Protein 6F5X (pdb70)

Secondary structure (DSSP, 8-state):
-TTHHHHHHHHHHHHHHHHHHHHHHHHHHHHHHHHHHHHHHHHHHHHHHHHHHHHHHHHHHHHHHHHHHHHHHTT-

Foldseek 3Di:
DVVPVVVVVVVVVVVVVVVVVVVVVVVVVVVVVVVVVVVVVVVVVVVVVVVVVVVVVVVVVVVVVVVVCVVVVVVD

Structure (mmCIF, N/CA/C/O backbone):
data_6F5X
#
_entry.id   6F5X
#
_cell.length_a   28.640
_cell.length_b   39.380
_cell.length_c   165.770
_cell.angle_alpha   90.00
_cell.angle_beta   90.00
_cell.angle_gamma   90.00
#
_symmetry.space_group_name_H-M   'I 2 2 2'
#
loop_
_entity.id
_entity.type
_entity.pdbx_description
1 polymer 'Synaptonemal complex protein 1'
2 non-polymer 'IODIDE ION'
3 non-polymer 'TRIETHYLENE GLYCOL'
4 water water
#
loop_
_atom_site.group_PDB
_atom_site.id
_atom_site.type_symbol
_atom_site.label_atom_id
_atom_site.label_alt_id
_atom_site.label_comp_id
_atom_site.label_asym_id
_atom_site.label_entity_id
_atom_site.label_seq_id
_atom_site.pdbx_PDB_ins_code
_atom_site.Cartn_x
_atom_site.Cartn_y
_atom_site.Cartn_z
_atom_site.occupancy
_atom_site.B_iso_or_equiv
_atom_site.auth_seq_id
_atom_site.auth_comp_id
_atom_site.auth_asym_id
_atom_site.auth_atom_id
_atom_site.pdbx_PDB_model_num
ATOM 1 N N . GLY A 1 1 ? 16.792 32.215 -13.094 1.00 86.16 98 GLY A N 1
ATOM 2 C CA . GLY A 1 1 ? 16.297 31.265 -12.117 1.00 87.84 98 GLY A CA 1
ATOM 3 C C . GLY A 1 1 ? 16.551 29.847 -12.561 1.00 95.90 98 GLY A C 1
ATOM 4 O O . GLY A 1 1 ? 15.713 28.967 -12.378 1.00 86.63 98 GLY A O 1
ATOM 5 N N . SER A 1 2 ? 17.720 29.633 -13.162 1.00 85.05 99 SER A N 1
ATOM 6 C CA . SER A 1 2 ? 18.145 28.309 -13.598 1.00 86.39 99 SER A CA 1
ATOM 7 C C . SER A 1 2 ? 18.768 27.484 -12.473 1.00 83.01 99 SER A C 1
ATOM 8 O O . SER A 1 2 ? 19.275 26.379 -12.718 1.00 74.55 99 SER A O 1
ATOM 11 N N . MET A 1 3 ? 18.730 28.004 -11.247 1.00 69.52 100 MET A N 1
ATOM 12 C CA . MET A 1 3 ? 19.319 27.362 -10.084 1.00 60.10 100 MET A CA 1
ATOM 13 C C . MET A 1 3 ? 18.409 27.432 -8.877 1.00 62.53 100 MET A C 1
ATOM 14 O O . MET A 1 3 ? 18.885 27.536 -7.738 1.00 43.69 100 MET A O 1
ATOM 19 N N . GLY A 1 4 ? 17.099 27.384 -9.104 1.00 46.12 101 GLY A N 1
ATOM 20 C CA . GLY A 1 4 ? 16.185 27.268 -7.991 1.00 47.15 101 GLY A CA 1
ATOM 21 C C . GLY A 1 4 ? 16.512 26.093 -7.089 1.00 34.62 101 GLY A C 1
ATOM 22 O O . GLY A 1 4 ? 16.487 26.222 -5.866 1.00 36.36 101 GLY A O 1
ATOM 23 N N . LEU A 1 5 ? 16.848 24.929 -7.676 1.00 37.29 102 LEU A N 1
ATOM 24 C CA . LEU A 1 5 ? 17.154 23.781 -6.814 1.00 42.32 102 LEU A CA 1
ATOM 25 C C . LEU A 1 5 ? 18.425 24.000 -6.003 1.00 32.33 102 LEU A C 1
ATOM 26 O O . LEU A 1 5 ? 18.501 23.548 -4.860 1.00 30.26 102 LEU A O 1
ATOM 31 N N . SER A 1 6 ? 19.420 24.704 -6.546 1.00 41.61 103 SER A N 1
ATOM 32 C CA . SER A 1 6 ? 20.583 24.996 -5.711 1.00 32.85 103 SER A CA 1
ATOM 33 C C . SER A 1 6 ? 20.205 25.869 -4.528 1.00 32.26 103 SER A C 1
ATOM 34 O O . SER A 1 6 ? 20.769 25.720 -3.443 1.00 36.98 103 SER A O 1
ATOM 37 N N . ARG A 1 7 ? 19.242 26.766 -4.707 1.00 33.98 104 ARG A N 1
ATOM 38 C CA . ARG A 1 7 ? 18.821 27.593 -3.585 1.00 35.26 104 ARG A CA 1
ATOM 39 C C . ARG A 1 7 ? 18.008 26.783 -2.578 1.00 30.03 104 ARG A C 1
ATOM 40 O O . ARG A 1 7 ? 18.169 26.949 -1.366 1.00 32.13 104 ARG A O 1
ATOM 48 N N . VAL A 1 8 ? 17.146 25.882 -3.054 1.00 28.77 105 VAL A N 1
ATOM 49 C CA . VAL A 1 8 ? 16.439 24.987 -2.138 1.00 26.94 105 VAL A CA 1
ATOM 50 C C . VAL A 1 8 ? 17.440 24.186 -1.323 1.00 26.53 105 VAL A C 1
ATOM 51 O O . VAL A 1 8 ? 17.352 24.089 -0.097 1.00 26.06 105 VAL A O 1
ATOM 55 N N . TYR A 1 9 ? 18.401 23.595 -2.016 1.00 27.45 106 TYR A N 1
ATOM 56 C CA . TYR A 1 9 ? 19.453 22.791 -1.413 1.00 30.68 106 TYR A CA 1
ATOM 57 C C . TYR A 1 9 ? 20.207 23.560 -0.333 1.00 30.66 106 TYR A C 1
ATOM 58 O O . TYR A 1 9 ? 20.335 23.100 0.807 1.00 27.40 106 TYR A O 1
ATOM 67 N N . SER A 1 10 ? 20.678 24.762 -0.665 1.00 29.28 107 SER A N 1
ATOM 68 C CA A SER A 1 10 ? 21.383 25.573 0.325 0.60 30.55 107 SER A CA 1
ATOM 69 C CA B SER A 1 10 ? 21.381 25.587 0.317 0.40 30.79 107 SER A CA 1
ATOM 70 C C . SER A 1 10 ? 20.499 25.894 1.528 1.00 29.44 107 SER A C 1
ATOM 71 O O . SER A 1 10 ? 20.951 25.820 2.685 1.00 29.60 107 SER A O 1
ATOM 76 N N . LYS A 1 11 ? 19.230 26.221 1.287 1.00 28.84 108 LYS A N 1
ATOM 77 C CA . LYS A 1 11 ? 18.319 26.528 2.388 1.00 28.45 108 LYS A CA 1
ATOM 78 C C . LYS A 1 11 ? 18.129 25.308 3.305 1.00 27.40 108 LYS A C 1
ATOM 79 O O . LYS A 1 11 ? 18.160 25.416 4.540 1.00 32.02 108 LYS A O 1
ATOM 85 N N . LEU A 1 12 ? 17.898 24.138 2.709 1.00 30.30 109 LEU A N 1
ATOM 86 C CA . LEU A 1 12 ? 17.747 22.909 3.486 1.00 25.52 109 LEU A CA 1
ATO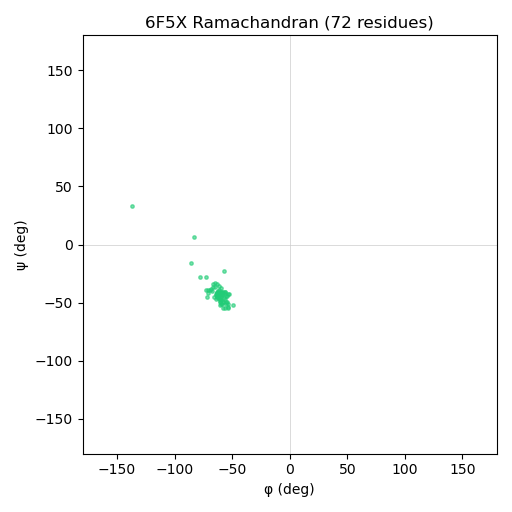M 87 C C . LEU A 1 12 ? 18.983 22.625 4.331 1.00 26.35 109 LEU A C 1
ATOM 88 O O . LEU A 1 12 ? 18.873 22.253 5.511 1.00 26.54 109 LEU A O 1
ATOM 93 N N . TYR A 1 13 ? 20.176 22.798 3.754 1.00 29.99 110 TYR A N 1
ATOM 94 C CA . TYR A 1 13 ? 21.392 22.617 4.553 1.00 28.20 110 TYR A CA 1
ATOM 95 C C . TYR A 1 13 ? 21.370 23.512 5.788 1.00 28.97 110 TYR A C 1
ATOM 96 O O . TYR A 1 13 ? 21.625 23.056 6.915 1.00 33.53 110 TYR A O 1
ATOM 105 N N . LYS A 1 14 ? 21.074 24.803 5.598 1.00 33.85 111 LYS A N 1
ATOM 106 C CA . LYS A 1 14 ? 21.099 25.713 6.746 1.00 32.28 111 LYS A CA 1
ATOM 107 C C . LYS A 1 14 ? 20.064 25.305 7.796 1.00 44.57 111 LYS A C 1
ATOM 108 O O . LYS A 1 14 ? 20.343 25.341 9.003 1.00 30.99 111 LYS A O 1
ATOM 114 N N . GLU A 1 15 ? 18.874 24.878 7.359 1.00 37.89 112 GLU A N 1
ATOM 115 C CA . GLU A 1 15 ? 17.857 24.490 8.331 1.00 41.19 112 GLU A CA 1
ATOM 116 C C . GLU A 1 15 ? 18.262 23.239 9.090 1.00 40.32 112 GLU A C 1
ATOM 117 O O . GLU A 1 15 ? 18.047 23.150 10.303 1.00 45.20 112 GLU A O 1
ATOM 123 N N . ALA A 1 16 ? 18.855 22.270 8.402 1.00 36.50 113 ALA A N 1
ATOM 124 C CA . ALA A 1 16 ? 19.369 21.092 9.088 1.00 30.59 113 ALA A CA 1
ATOM 125 C C . ALA A 1 16 ? 20.402 21.471 10.132 1.00 41.09 113 ALA A C 1
ATOM 126 O O . ALA A 1 16 ? 20.428 20.901 11.230 1.00 39.22 113 ALA A O 1
ATOM 128 N N . GLU A 1 17 ? 21.285 22.418 9.808 1.00 32.73 114 GLU A N 1
ATOM 129 C CA . GLU A 1 17 ? 22.248 22.843 10.816 1.00 32.80 114 GLU A CA 1
ATOM 130 C C . GLU A 1 17 ? 21.542 23.476 12.016 1.00 33.57 114 GLU A C 1
ATOM 131 O O . GLU A 1 17 ? 21.909 23.222 13.172 1.00 37.68 114 GLU A O 1
ATOM 137 N N . LYS A 1 18 ? 20.526 24.307 11.772 1.00 34.83 115 LYS A N 1
ATOM 138 C CA . LYS A 1 18 ? 19.853 24.953 12.896 1.00 39.45 115 LYS A CA 1
ATOM 139 C C . LYS A 1 18 ? 19.147 23.923 13.766 1.00 34.71 115 LYS A C 1
ATOM 140 O O . LYS A 1 18 ? 19.124 24.043 15.000 1.00 36.48 115 LYS A O 1
ATOM 146 N N . ILE A 1 19 ? 18.587 22.893 13.139 1.00 41.37 116 ILE A N 1
ATOM 147 C CA . ILE A 1 19 ? 17.854 21.877 13.885 1.00 40.43 116 ILE A CA 1
ATOM 148 C C . ILE A 1 19 ? 18.810 21.005 14.683 1.00 40.78 116 ILE A C 1
ATOM 149 O O . ILE A 1 19 ? 18.580 20.748 15.864 1.00 49.88 116 ILE A O 1
ATOM 154 N N . LYS A 1 20 ? 19.910 20.566 14.067 1.00 44.44 117 LYS A N 1
ATOM 155 C CA . LYS A 1 20 ? 20.929 19.834 14.812 1.00 45.19 117 LYS A CA 1
ATOM 156 C C . LYS A 1 20 ? 21.400 20.622 16.031 1.00 44.52 117 LYS A C 1
ATOM 157 O O . LYS A 1 20 ? 21.469 20.092 17.148 1.00 53.11 117 LYS A O 1
ATOM 163 N N . LYS A 1 21 ? 21.752 21.894 15.822 1.00 47.72 118 LYS A N 1
ATOM 164 C CA . LYS A 1 21 ? 22.163 22.748 16.930 1.00 43.98 118 LYS A CA 1
ATOM 165 C C . LYS A 1 21 ? 21.085 22.816 18.002 1.00 48.20 118 LYS A C 1
ATOM 166 O O . LYS A 1 21 ? 21.387 22.774 19.203 1.00 51.97 118 LYS A O 1
ATOM 172 N N . TRP A 1 22 ? 19.819 22.910 17.592 1.00 48.66 119 TRP A N 1
ATOM 173 C CA . TRP A 1 22 ? 18.760 22.952 18.591 1.00 44.16 119 TRP A CA 1
ATOM 174 C C . TRP A 1 22 ? 18.743 21.651 19.384 1.00 49.72 119 TRP A C 1
ATOM 175 O O . TRP A 1 22 ? 18.557 21.660 20.603 1.00 49.83 119 TRP A O 1
ATOM 186 N N . LYS A 1 23 ? 18.931 20.520 18.701 1.00 44.17 120 LYS A N 1
ATOM 187 C CA . LYS A 1 23 ? 18.929 19.225 19.375 1.00 54.49 120 LYS A CA 1
ATOM 188 C C . LYS A 1 23 ? 19.990 19.182 20.452 1.00 47.65 120 LYS A C 1
ATOM 189 O O . LYS A 1 23 ? 19.705 18.869 21.615 1.00 55.28 120 LYS A O 1
ATOM 195 N N . VAL A 1 24 ? 21.233 19.472 20.066 1.00 51.10 121 VAL A N 1
ATOM 196 C CA . VAL A 1 24 ? 22.326 19.521 21.034 1.00 49.77 121 VAL A CA 1
ATOM 197 C C . VAL A 1 24 ? 21.933 20.378 22.230 1.00 63.00 121 VAL A C 1
ATOM 198 O O . VAL A 1 24 ? 22.002 19.938 23.388 1.00 69.25 121 VAL A O 1
ATOM 202 N N . SER A 1 25 ? 21.467 21.601 21.955 1.00 57.67 122 SER A N 1
ATOM 203 C CA . SER A 1 25 ? 21.140 22.541 23.024 1.00 59.76 122 SER A CA 1
ATOM 204 C C . SER A 1 25 ? 20.078 21.973 23.972 1.00 58.50 122 SER A C 1
ATOM 205 O O . SER A 1 25 ? 20.269 21.945 25.197 1.00 60.65 122 SER A O 1
ATOM 208 N N . THR A 1 26 ? 18.959 21.490 23.421 1.00 58.67 123 THR A N 1
ATOM 209 C CA . THR A 1 26 ? 17.835 21.093 24.262 1.00 47.99 123 THR A CA 1
ATOM 210 C C . THR A 1 26 ? 18.137 19.819 25.031 1.00 60.42 123 THR A C 1
ATOM 211 O O . THR A 1 26 ? 17.750 19.690 26.197 1.00 54.94 123 THR A O 1
ATOM 215 N N . GLU A 1 27 ? 18.821 18.864 24.401 1.00 62.03 124 GLU A N 1
ATOM 216 C CA . GLU A 1 27 ? 19.231 17.671 25.134 1.00 64.03 124 GLU A CA 1
ATOM 217 C C . GLU A 1 27 ? 20.147 18.035 26.293 1.00 57.51 124 GLU A C 1
ATOM 218 O O . GLU A 1 27 ? 19.928 17.596 27.426 1.00 65.77 124 GLU A O 1
ATOM 224 N N . ALA A 1 28 ? 21.168 18.856 26.031 1.00 51.37 125 ALA A N 1
ATOM 225 C CA . ALA A 1 28 ? 22.078 19.271 27.095 1.00 53.98 125 ALA A CA 1
ATOM 226 C C . ALA A 1 28 ? 21.317 19.902 28.258 1.00 65.08 125 ALA A C 1
ATOM 227 O O . ALA A 1 28 ? 21.571 19.590 29.434 1.00 60.85 125 ALA A O 1
ATOM 229 N N . GLU A 1 29 ? 20.356 20.777 27.951 1.00 54.84 126 GLU A N 1
ATOM 230 C CA . GLU A 1 29 ? 19.600 21.378 29.041 1.00 56.37 126 GLU A CA 1
ATOM 231 C C . GLU A 1 29 ? 18.756 20.338 29.764 1.00 68.76 126 GLU A C 1
ATOM 232 O O . GLU A 1 29 ? 18.591 20.408 30.989 1.00 63.39 126 GLU A O 1
ATOM 238 N N . LEU A 1 30 ? 18.211 19.369 29.029 1.00 59.52 127 LEU A N 1
ATOM 239 C CA . LEU A 1 30 ? 17.465 18.297 29.680 1.00 55.65 127 LEU A CA 1
ATOM 240 C C . LEU A 1 30 ? 18.338 17.537 30.670 1.00 56.56 127 LEU A C 1
ATOM 241 O O . LEU A 1 30 ? 17.926 17.287 31.804 1.00 59.94 127 LEU A O 1
ATOM 246 N N . ARG A 1 31 ? 19.545 17.153 30.254 1.00 74.63 128 ARG A N 1
ATOM 247 C CA . ARG A 1 31 ? 20.428 16.421 31.152 1.00 66.25 128 ARG A CA 1
ATOM 248 C C . ARG A 1 31 ? 20.769 17.253 32.369 1.00 73.76 128 ARG A C 1
ATOM 249 O O . ARG A 1 31 ? 20.903 16.716 33.474 1.00 77.54 128 ARG A O 1
ATOM 257 N N . GLN A 1 32 ? 20.910 18.570 32.195 1.00 73.94 129 GLN A N 1
ATOM 258 C CA . GLN A 1 32 ? 21.227 19.395 33.356 1.00 87.94 129 GLN A CA 1
ATOM 259 C C . GLN A 1 32 ? 20.041 19.519 34.308 1.00 87.16 129 GLN A C 1
ATOM 260 O O . GLN A 1 32 ? 20.214 19.440 35.534 1.00 91.53 129 GLN A O 1
ATOM 266 N N . LYS A 1 33 ? 18.831 19.696 33.770 1.00 77.60 130 LYS A N 1
ATOM 267 C CA . LYS A 1 33 ? 17.650 19.744 34.628 1.00 72.92 130 LYS A CA 1
ATOM 268 C C . LYS A 1 33 ? 17.444 18.427 35.353 1.00 78.94 130 LYS A C 1
ATOM 269 O O . LYS A 1 33 ? 17.162 18.416 36.554 1.00 81.58 130 LYS A O 1
ATOM 275 N N . GLU A 1 34 ? 17.578 17.307 34.639 1.00 70.85 131 GLU A N 1
ATOM 276 C CA . GLU A 1 34 ? 17.445 15.990 35.259 1.00 74.75 131 GLU A CA 1
ATOM 277 C C . GLU A 1 34 ? 18.489 15.789 36.353 1.00 83.72 131 GLU A C 1
ATOM 278 O O . GLU A 1 34 ? 18.174 15.330 37.462 1.00 77.64 131 GLU A O 1
ATOM 284 N N . SER A 1 35 ? 19.744 16.132 36.053 1.00 80.69 132 SER A N 1
ATOM 285 C CA . SER A 1 35 ? 20.809 16.058 37.047 1.00 78.16 132 SER A CA 1
ATOM 286 C C . SER A 1 35 ? 20.437 16.825 38.313 1.00 72.63 132 SER A C 1
ATOM 287 O O . SER A 1 35 ? 20.496 16.283 39.428 1.00 79.80 132 SER A O 1
ATOM 290 N N . LYS A 1 36 ? 20.021 18.086 38.159 1.00 73.89 133 LYS A N 1
ATOM 291 C CA . LYS A 1 36 ? 19.723 18.890 39.342 1.00 78.71 133 LYS A CA 1
ATOM 292 C C . LYS A 1 36 ? 18.432 18.457 40.030 1.00 75.06 133 LYS A C 1
ATOM 293 O O . LYS A 1 36 ? 18.312 18.620 41.246 1.00 64.57 133 LYS A O 1
ATOM 299 N N . LEU A 1 37 ? 17.471 17.892 39.294 1.00 71.54 134 LEU A N 1
ATOM 300 C CA . LEU A 1 37 ? 16.326 17.256 39.940 1.00 72.12 134 LEU A CA 1
ATOM 301 C C . LEU A 1 37 ? 16.768 16.112 40.836 1.00 71.10 134 LEU A C 1
ATOM 302 O O . LEU A 1 37 ? 16.350 16.029 41.990 1.00 68.77 134 LEU A O 1
ATOM 307 N N . GLN A 1 38 ? 17.611 15.213 40.322 1.00 75.23 135 GLN A N 1
ATOM 308 C CA . GLN A 1 38 ? 18.094 14.104 41.143 1.00 76.24 135 GLN A CA 1
ATOM 309 C C . GLN A 1 38 ? 18.789 14.621 42.400 1.00 71.82 135 GLN A C 1
ATOM 310 O O . GLN A 1 38 ? 18.526 14.144 43.518 1.00 67.43 135 GLN A O 1
ATOM 316 N N . GLU A 1 39 ? 19.665 15.621 42.238 1.00 68.68 136 GLU A N 1
ATOM 317 C CA . GLU A 1 39 ? 20.234 16.288 43.408 1.00 62.96 136 GLU A CA 1
ATOM 318 C C . GLU A 1 39 ? 19.139 16.768 44.364 1.00 80.97 136 GLU A C 1
ATOM 319 O O . GLU A 1 39 ? 19.249 16.606 45.594 1.00 70.95 136 GLU A O 1
ATOM 325 N N . ASN A 1 40 ? 18.064 17.348 43.817 1.00 69.73 137 ASN A N 1
ATOM 326 C CA . ASN A 1 40 ? 17.000 17.869 44.669 1.00 58.88 137 ASN A CA 1
ATOM 327 C C . ASN A 1 40 ? 16.329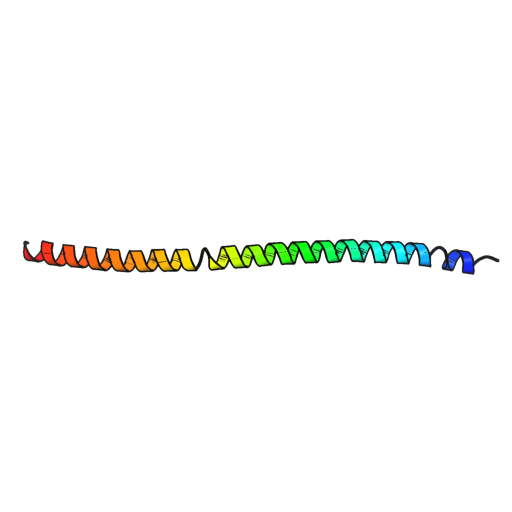 16.757 45.458 1.00 60.74 137 ASN A C 1
ATOM 328 O O . ASN A 1 40 ? 16.031 16.928 46.644 1.00 57.55 137 ASN A O 1
ATOM 333 N N . ARG A 1 41 ? 16.046 15.622 44.810 1.00 72.58 138 ARG A N 1
ATOM 334 C CA . ARG A 1 41 ? 15.443 14.519 45.547 1.00 78.96 138 ARG A CA 1
ATOM 335 C C . ARG A 1 41 ? 16.337 14.084 46.698 1.00 73.87 138 ARG A C 1
ATOM 336 O O . ARG A 1 41 ? 15.849 13.829 47.809 1.00 67.18 138 ARG A O 1
ATOM 344 N N . LYS A 1 42 ? 17.653 14.034 46.469 1.00 71.51 139 LYS A N 1
ATOM 345 C CA . LYS A 1 42 ? 18.554 13.681 47.565 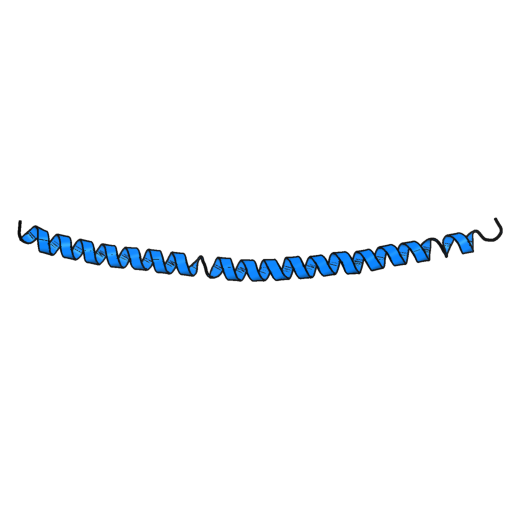1.00 57.30 139 LYS A CA 1
ATOM 346 C C . LYS A 1 42 ? 18.436 14.672 48.724 1.00 62.56 139 LYS A C 1
ATOM 347 O O . LYS A 1 42 ? 18.265 14.273 49.885 1.00 60.43 139 LYS A O 1
ATOM 353 N N . ILE A 1 43 ? 18.530 15.971 48.432 1.00 55.02 140 ILE A N 1
ATOM 354 C CA . ILE A 1 43 ? 18.458 16.971 49.497 1.00 48.47 140 ILE A CA 1
ATOM 355 C C . ILE A 1 43 ? 17.140 16.862 50.252 1.00 55.57 140 ILE A C 1
ATOM 356 O O . ILE A 1 43 ? 17.110 16.910 51.488 1.00 56.72 140 ILE A O 1
ATOM 361 N N . ILE A 1 44 ? 16.032 16.692 49.526 1.00 54.98 141 ILE A N 1
ATOM 362 C CA . ILE A 1 44 ? 14.716 16.681 50.162 1.00 51.18 141 ILE A CA 1
ATOM 363 C C . ILE A 1 44 ? 14.563 15.475 51.082 1.00 56.14 141 ILE A C 1
ATOM 364 O O . ILE A 1 44 ? 14.069 15.599 52.212 1.00 55.67 141 ILE A O 1
ATOM 369 N N . GLU A 1 45 ? 14.969 14.291 50.619 1.00 59.89 142 GLU A N 1
ATOM 370 C CA . GLU A 1 45 ? 14.902 13.111 51.478 1.00 55.59 142 GLU A CA 1
ATOM 371 C C . GLU A 1 45 ? 15.791 13.273 52.704 1.00 54.30 142 GLU A C 1
ATOM 372 O O . GLU A 1 45 ? 15.388 12.935 53.830 1.00 58.65 142 GLU A O 1
ATOM 378 N N . ALA A 1 46 ? 16.999 13.812 52.508 1.00 60.74 143 ALA A N 1
ATOM 379 C CA . ALA A 1 46 ? 17.889 14.123 53.627 1.00 60.67 143 ALA A CA 1
ATOM 380 C C . ALA A 1 46 ? 17.201 14.997 54.678 1.00 63.30 143 ALA A C 1
ATOM 381 O O . ALA A 1 46 ? 17.177 14.667 55.874 1.00 47.39 143 ALA A O 1
ATOM 383 N N . GLN A 1 47 ? 16.638 16.126 54.250 1.00 59.19 144 GLN A N 1
ATOM 384 C CA A GLN A 1 47 ? 16.012 17.056 55.190 0.50 48.17 144 GLN A CA 1
ATOM 385 C CA B GLN A 1 47 ? 16.044 17.031 55.225 0.50 47.57 144 GLN A CA 1
ATOM 386 C C . GLN A 1 47 ? 14.797 16.435 55.867 1.00 42.79 144 GLN A C 1
ATOM 387 O O . GLN A 1 47 ? 14.538 16.688 57.050 1.00 46.42 144 GLN A O 1
ATOM 398 N N . ARG A 1 48 ? 14.020 15.650 55.117 1.00 45.00 145 ARG A N 1
ATOM 399 C CA . ARG A 1 48 ? 12.890 14.936 55.700 1.00 47.23 145 ARG A CA 1
ATOM 400 C C . ARG A 1 48 ? 13.344 14.054 56.857 1.00 46.48 145 ARG A C 1
ATOM 401 O O . ARG A 1 48 ? 12.817 14.149 57.975 1.00 43.31 145 ARG A O 1
ATOM 409 N N . LYS A 1 49 ? 14.317 13.170 56.604 1.00 49.32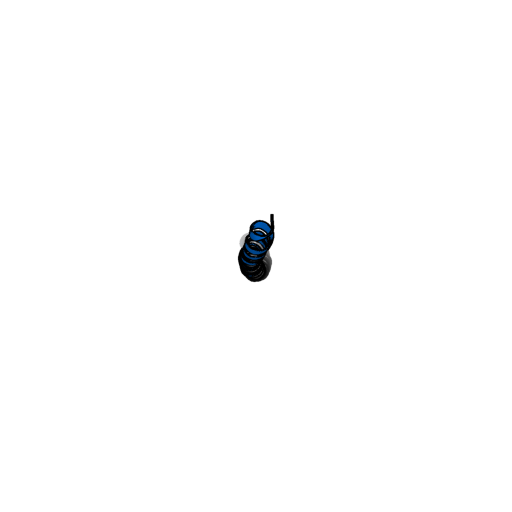 146 LYS A N 1
ATOM 410 C CA . LYS A 1 49 ? 14.780 12.301 57.681 1.00 60.16 146 LYS A CA 1
ATOM 411 C C . LYS A 1 49 ? 15.336 13.110 58.845 1.00 48.52 146 LYS A C 1
ATOM 412 O O . LYS A 1 49 ? 15.117 12.754 60.009 1.00 51.80 146 LYS A O 1
ATOM 418 N N . ALA A 1 50 ? 16.024 14.221 58.554 1.00 41.16 147 ALA A N 1
ATOM 419 C CA . ALA A 1 50 ? 16.553 15.071 59.618 1.00 35.75 147 ALA A CA 1
ATOM 420 C C . ALA A 1 50 ? 15.436 15.610 60.512 1.00 50.13 147 ALA A C 1
ATOM 421 O O . ALA A 1 50 ? 15.494 15.494 61.746 1.00 39.60 147 ALA A O 1
ATOM 423 N N . ILE A 1 51 ? 14.417 16.222 59.905 1.00 37.95 148 ILE A N 1
ATOM 424 C CA . ILE A 1 51 ? 13.265 16.715 60.661 1.00 35.05 148 ILE A CA 1
ATOM 425 C C . ILE A 1 51 ? 12.628 15.587 61.478 1.00 35.95 148 ILE A C 1
ATOM 426 O O . ILE A 1 51 ? 12.237 15.782 62.641 1.00 34.57 148 ILE A O 1
ATOM 431 N N . GLN A 1 52 ? 12.521 14.389 60.886 1.00 38.41 149 GLN A N 1
ATOM 432 C CA . GLN A 1 52 ? 11.967 13.238 61.606 1.00 52.58 149 GLN A CA 1
ATOM 433 C C . GLN A 1 52 ? 12.768 12.941 62.871 1.00 37.54 149 GLN A C 1
ATOM 434 O O . GLN A 1 52 ? 12.203 12.748 63.957 1.00 37.28 149 GLN A O 1
ATOM 440 N N . GLU A 1 53 ? 14.095 12.863 62.739 1.00 39.13 150 GLU A N 1
ATOM 441 C CA . GLU A 1 53 ? 14.945 12.567 63.887 1.00 37.14 150 GLU A CA 1
ATOM 442 C C . GLU A 1 53 ? 14.864 13.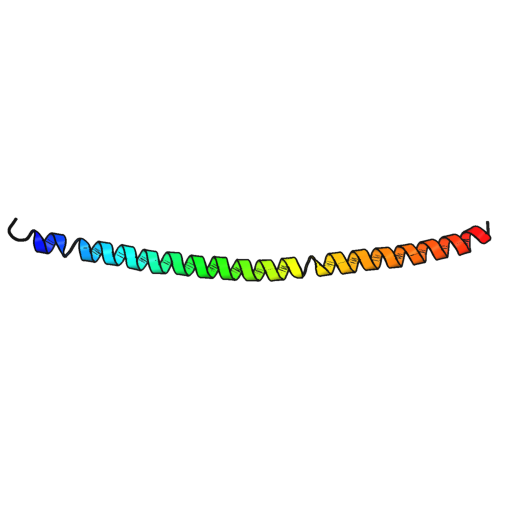657 64.947 1.00 33.59 150 GLU A C 1
ATOM 443 O O . GLU A 1 53 ? 14.859 13.363 66.147 1.00 32.09 150 GLU A O 1
ATOM 449 N N . LEU A 1 54 ? 14.862 14.924 64.525 1.00 32.98 151 LEU A N 1
ATOM 450 C CA . LEU A 1 54 ? 14.751 16.034 65.474 1.00 28.95 151 LEU A CA 1
ATOM 451 C C . LEU A 1 54 ? 13.447 15.978 66.266 1.00 34.96 151 LEU A C 1
ATOM 452 O O . LEU A 1 54 ? 13.435 16.196 67.490 1.00 32.87 151 LEU A O 1
ATOM 457 N N . GLN A 1 55 ? 12.335 15.699 65.592 1.00 31.21 152 GLN A N 1
ATOM 458 C CA . GLN A 1 55 ? 11.054 15.648 66.294 1.00 34.20 152 GLN A CA 1
ATOM 459 C C . GLN A 1 55 ? 10.979 14.445 67.233 1.00 32.21 152 GLN A C 1
ATOM 460 O O . GLN A 1 55 ? 10.452 14.549 68.352 1.00 33.50 152 GLN A O 1
ATOM 466 N N . PHE A 1 56 ? 11.505 13.298 66.798 1.00 37.20 153 PHE A N 1
ATOM 467 C CA . PHE A 1 56 ? 11.631 12.149 67.696 1.00 45.28 153 PHE A CA 1
ATOM 468 C C . PHE A 1 56 ? 12.438 12.509 68.945 1.00 46.43 153 PHE A C 1
ATOM 469 O O . PHE A 1 56 ? 12.038 12.194 70.079 1.00 43.97 153 PHE A O 1
ATOM 477 N N . GLY A 1 57 ? 13.579 13.177 68.756 1.00 31.35 154 GLY A N 1
ATOM 478 C CA . GLY A 1 57 ? 14.331 13.663 69.899 1.00 28.15 154 GLY A CA 1
ATOM 479 C C . GLY A 1 57 ? 13.505 14.566 70.800 1.00 27.77 154 GLY A C 1
ATOM 480 O O . GLY A 1 57 ? 13.568 14.461 72.025 1.00 28.48 154 GLY A O 1
ATOM 481 N N . ASN A 1 58 ? 12.721 15.470 70.214 1.00 26.96 155 ASN A N 1
ATOM 482 C CA . ASN A 1 58 ? 11.959 16.372 71.070 1.00 25.94 155 ASN A CA 1
ATOM 483 C C . ASN A 1 58 ? 10.931 15.615 71.896 1.00 27.00 155 ASN A C 1
ATOM 484 O O . ASN A 1 58 ? 10.647 16.002 73.035 1.00 26.09 155 ASN A O 1
ATOM 489 N N . GL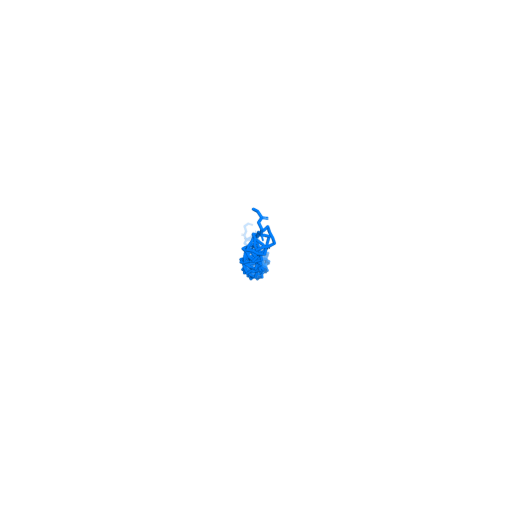U A 1 59 ? 10.364 14.538 71.344 1.00 29.06 156 GLU A N 1
ATOM 490 C CA . GLU A 1 59 ? 9.471 13.711 72.152 1.00 30.20 156 GLU A CA 1
ATOM 491 C C . GLU A 1 59 ? 10.216 13.059 73.313 1.00 29.58 156 GLU A C 1
ATOM 492 O O . GLU A 1 59 ? 9.713 13.038 74.439 1.00 29.32 156 GLU A O 1
ATOM 498 N N . LYS A 1 60 ? 11.431 12.538 73.067 1.00 29.42 157 LYS A N 1
ATOM 499 C CA . LYS A 1 60 ? 12.208 11.943 74.164 1.00 28.92 157 LYS A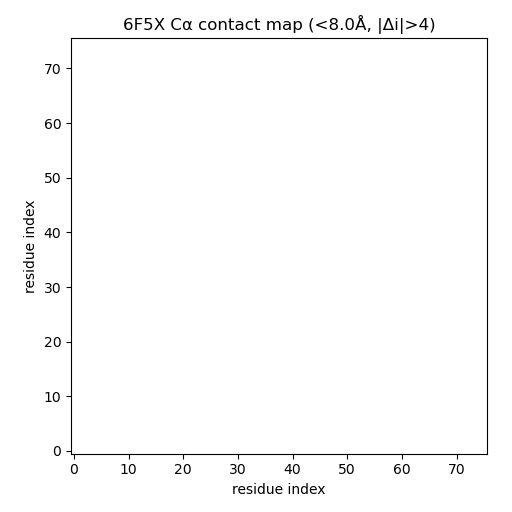 CA 1
ATOM 500 C C . LYS A 1 60 ? 12.526 12.967 75.250 1.00 26.88 157 LYS A C 1
ATOM 501 O O . LYS A 1 60 ? 12.413 12.682 76.454 1.00 26.77 157 LYS A O 1
ATOM 507 N N . VAL A 1 61 ? 12.929 14.176 74.841 1.00 27.61 158 VAL A N 1
ATOM 508 C CA . VAL A 1 61 ? 13.212 15.232 75.814 1.00 23.96 158 VAL A CA 1
ATOM 509 C C . VAL A 1 61 ? 11.955 15.562 76.609 1.00 23.87 158 VAL A C 1
ATOM 510 O O . VAL A 1 61 ? 11.997 15.755 77.831 1.00 24.02 158 VAL A O 1
ATOM 514 N N . SER A 1 62 ? 10.809 15.604 75.935 1.00 29.20 159 SER A N 1
ATOM 515 C CA . SER A 1 62 ? 9.564 15.892 76.645 1.00 25.55 159 SER A CA 1
ATOM 516 C C . SER A 1 62 ? 9.293 14.852 77.733 1.00 28.86 159 SER A C 1
ATOM 517 O O . SER A 1 62 ? 8.949 15.201 78.873 1.00 25.70 159 SER A O 1
ATOM 520 N N . LEU A 1 63 ? 9.463 13.561 77.411 1.00 27.50 160 LEU A N 1
ATOM 521 C CA . LEU A 1 63 ? 9.251 12.540 78.442 1.00 30.35 160 LEU A CA 1
ATOM 522 C C . LEU A 1 63 ? 10.195 12.727 79.629 1.00 27.21 160 LEU A C 1
ATOM 523 O O . LEU A 1 63 ? 9.792 12.555 80.791 1.00 27.45 160 LEU A O 1
ATOM 528 N N . LYS A 1 64 ? 11.471 13.057 79.365 1.00 26.05 161 LYS A N 1
ATOM 529 C CA . LYS A 1 64 ? 12.388 13.265 80.486 1.00 25.04 161 LYS A CA 1
ATOM 530 C C . LYS A 1 64 ? 11.952 14.448 81.331 1.00 28.51 161 LYS A C 1
ATOM 531 O O . LYS A 1 64 ? 11.936 14.373 82.569 1.00 24.04 161 LYS A O 1
ATOM 537 N N . LEU A 1 65 ? 11.629 15.578 80.685 1.00 23.16 162 LEU A N 1
ATOM 538 C CA . LEU A 1 65 ? 11.174 16.726 81.465 1.00 22.36 162 LEU A CA 1
ATOM 539 C C . LEU A 1 65 ? 9.940 16.373 82.295 1.00 23.44 162 LEU A C 1
ATOM 540 O O . LEU A 1 65 ? 9.844 16.769 83.460 1.00 23.21 162 LEU A O 1
ATOM 545 N N . GLU A 1 66 ? 8.996 15.614 81.719 1.00 24.79 163 GLU A N 1
ATOM 546 C CA . GLU A 1 66 ? 7.810 15.216 82.489 1.00 25.97 163 GLU A CA 1
ATOM 547 C C . GLU A 1 66 ? 8.191 14.371 83.691 1.00 26.47 163 GLU A C 1
ATOM 548 O O . GLU A 1 66 ? 7.619 14.522 84.766 1.00 26.78 163 GLU A O 1
ATOM 554 N N . GLU A 1 67 ? 9.163 13.475 83.527 1.00 26.68 164 GLU A N 1
ATOM 555 C CA . GLU A 1 67 ? 9.608 12.679 84.661 1.00 27.25 164 GLU A CA 1
ATOM 556 C C . GLU A 1 67 ? 10.217 13.567 85.738 1.00 26.12 164 GLU A C 1
ATOM 557 O O . GLU A 1 67 ? 9.939 13.402 86.937 1.00 26.69 164 GLU A O 1
ATOM 563 N N . GLY A 1 68 ? 11.066 14.515 85.320 1.00 27.75 165 GLY A N 1
ATOM 564 C CA . GLY A 1 68 ? 11.666 15.425 86.273 1.00 31.26 165 GLY A CA 1
ATOM 565 C C . GLY A 1 68 ? 10.619 16.235 87.012 1.00 23.85 165 GLY A C 1
ATOM 566 O O . GLY A 1 68 ? 10.715 16.424 88.221 1.00 24.07 165 GLY A O 1
ATOM 567 N N . ILE A 1 69 ? 9.595 16.702 86.300 1.00 30.81 166 ILE A N 1
ATOM 568 C CA . ILE A 1 69 ? 8.501 17.408 86.970 1.00 30.00 166 ILE A CA 1
ATOM 569 C C . ILE A 1 69 ? 7.795 16.526 87.987 1.00 30.33 166 ILE A C 1
ATOM 570 O O . ILE A 1 69 ? 7.540 16.964 89.109 1.00 35.67 166 ILE A O 1
ATOM 575 N N . GLN A 1 70 ? 7.459 15.283 87.628 1.00 40.40 167 GLN A N 1
ATOM 576 C CA . GLN A 1 70 ? 6.840 14.391 88.615 1.00 35.32 167 GLN A CA 1
ATOM 577 C C . GLN A 1 70 ? 7.694 14.310 89.879 1.00 40.88 167 GLN A C 1
ATOM 578 O O . GLN A 1 70 ? 7.213 14.554 91.000 1.00 48.94 167 GLN A O 1
ATOM 584 N N . GLU A 1 71 ? 8.979 13.952 89.705 1.00 33.09 168 GLU A N 1
ATOM 585 C CA . GLU A 1 71 ? 9.881 13.823 90.848 1.00 31.83 168 GLU A CA 1
ATOM 586 C C . GLU A 1 71 ? 9.904 15.099 91.673 1.00 30.46 168 GLU A C 1
ATOM 587 O O . GLU A 1 71 ? 9.892 15.050 92.900 1.00 30.05 168 GLU A O 1
ATOM 593 N N . ASN A 1 72 ? 9.978 16.252 91.004 1.00 29.90 169 ASN A N 1
ATOM 594 C CA . ASN A 1 72 ? 10.111 17.524 91.712 1.00 28.66 169 ASN A CA 1
ATOM 595 C C . ASN A 1 72 ? 8.845 17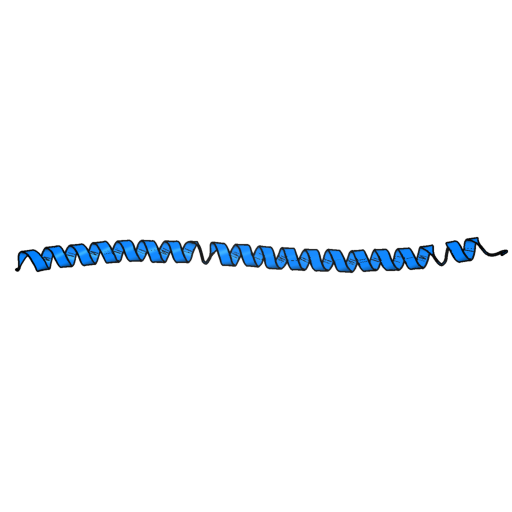.836 92.476 1.00 39.68 169 ASN A C 1
ATOM 596 O O . ASN A 1 72 ? 8.890 18.318 93.613 1.00 34.65 169 ASN A O 1
ATOM 601 N N . LYS A 1 73 ? 7.705 17.517 91.882 1.00 34.26 170 LYS A N 1
ATOM 602 C CA . LYS A 1 73 ? 6.441 17.990 92.415 1.00 35.20 170 LYS A CA 1
ATOM 603 C C . LYS A 1 73 ? 6.016 17.165 93.618 1.00 39.54 170 LYS A C 1
ATOM 604 O O . LYS A 1 73 ? 5.347 17.694 94.518 1.00 44.74 170 LYS A O 1
ATOM 610 N N . ASP A 1 74 ? 6.434 15.891 93.693 1.00 39.88 171 ASP A N 1
ATOM 611 C CA . ASP A 1 74 ? 6.228 15.167 94.954 1.00 45.04 171 ASP A CA 1
ATOM 612 C C . ASP A 1 74 ? 6.881 15.867 96.143 1.00 52.65 171 ASP A C 1
ATOM 613 O O . ASP A 1 74 ? 6.462 15.648 97.283 1.00 58.63 171 ASP A O 1
ATOM 618 N N . LEU A 1 75 ? 7.888 16.708 95.904 1.00 34.03 172 LEU A N 1
ATOM 619 C CA . LEU A 1 75 ? 8.656 17.330 96.976 1.00 51.49 172 LEU A CA 1
ATOM 620 C C . LEU A 1 75 ? 8.007 18.605 97.491 1.00 59.64 172 LEU A C 1
ATOM 621 O O . LEU A 1 75 ? 8.380 19.091 98.566 1.00 51.95 172 LEU A O 1
ATOM 626 N N . ILE A 1 76 ? 7.068 19.160 96.737 1.00 57.86 173 ILE A N 1
ATOM 627 C CA . ILE A 1 76 ? 6.473 20.446 97.067 1.00 52.35 173 ILE A CA 1
ATOM 628 C C . ILE A 1 76 ? 5.152 20.226 97.790 1.00 49.80 173 ILE A C 1
ATOM 629 O O . ILE A 1 76 ? 4.497 19.201 97.591 1.00 61.75 173 ILE A O 1
#

GO terms:
  GO:0003690 double-stranded DNA binding (F, IDA)
  GO:0051289 protein homotetramerization (P, IDA)
  GO:0003677 DNA binding (F, TAS)
  GO:0007131 reciprocal meiotic recombination (P, TAS)
  GO:0007283 spermatogenesis (P, TAS)

Solvent-accessible surface area: 7810 Å² total; per-residue (Å²): 119,118,128,33,152,58,166,91,168,71,136,119,158,103,63,56,90,106,94,149,156,162,92,94,64,33,101,34,95,115,165,105,116,110,53,114,73,105,83,64,143,126,84,106,86,62,108,119,90,45,95,91,119,124,108,120,26,97,116,113,84,49,109,140,116,93,88,39,106,112,127,85,126,128,152,170

B-factor: mean 58.37, std 25.79, range [21.02, 144.21]

Radius of gyration: 32.92 Å; Cα contacts (8 Å, |Δi|>4): 0; chains: 1; bounding box: 16×19×111 Å

Sequence (76 aa):
GSMGLSRVYSSKLYKEAEKIKKWKVSTEAELRQKESKLQENRKIIEAQQRKAIQELQFGNEKVSLKLEEGIQENKDLI

InterPro domains:
  IPR008827 Synaptonemal complex protein 1 [PF05483] (28-792)
  IPR008827 Synaptonemal complex protein 1 [PTHR46918] (1-976)

Organism: Homo sapiens (NCBI:txid9606)